Protein AF-A0AAW1HT06-F1 (afdb_monomer)

Mean predicted aligned error: 16.65 Å

Foldseek 3Di:
DDLVVVCVVVVPPSVVSVCVVVVPDDDDDDDDDPDDPVRVVCVQQVVVQVVQQVVCVVVVDDDPDDNSGDDPVSSVVVCVVCVQWKDKDFADADELVVVVCPDPVNVVVVVVVVVVVCVVVVCVVVCVVDDDPDDPDPDDDPDGHIDMDTPPDDRRHDHDHPPPPDDD

Sequence (168 aa):
MSVKRASELYDINHSTLINHLQNWKCGPVGRPTILTQEEEQHIDRFQLKILVQDYLKRIDRPNPFSDGIPGKDGITGFEKRWREILRRRVGQNPPKNRAEACSKVVLQDFYNKLNNSIERFQLQRKLQNIFNCDENGQQTDYGIQKILCRKGSVNRHKVVGSTTAKPN

Structure (mmCIF, N/CA/C/O backbone):
data_AF-A0AAW1HT06-F1
#
_entry.id   AF-A0AAW1HT06-F1
#
loop_
_atom_site.group_PDB
_atom_site.id
_atom_site.type_symbol
_atom_site.label_atom_id
_atom_site.label_alt_id
_atom_site.label_comp_id
_atom_site.label_asym_id
_atom_site.label_entity_id
_atom_site.label_seq_id
_atom_site.pdbx_PDB_ins_code
_atom_site.Cartn_x
_atom_site.Cartn_y
_atom_site.Cartn_z
_atom_site.occupancy
_atom_site.B_iso_or_equiv
_atom_site.auth_seq_id
_atom_site.auth_comp_id
_atom_site.auth_asym_id
_atom_site.auth_atom_id
_atom_site.pdbx_PDB_model_num
ATOM 1 N N . MET A 1 1 ? 42.373 35.157 0.593 1.00 71.94 1 MET A N 1
ATOM 2 C CA . MET A 1 1 ? 42.273 35.263 2.069 1.00 71.94 1 MET A CA 1
ATOM 3 C C . MET A 1 1 ? 42.545 33.876 2.650 1.00 71.94 1 MET A C 1
ATOM 5 O O . MET A 1 1 ? 42.054 32.918 2.072 1.00 71.94 1 MET A O 1
ATOM 9 N N . SER A 1 2 ? 43.363 33.735 3.701 1.00 88.50 2 SER A N 1
ATOM 10 C CA . SER A 1 2 ? 43.620 32.419 4.324 1.00 88.50 2 SER A CA 1
ATOM 11 C C . SER A 1 2 ? 42.379 31.918 5.070 1.00 88.50 2 SER A C 1
ATOM 13 O O . SER A 1 2 ? 41.664 32.733 5.651 1.00 88.50 2 SER A O 1
ATOM 15 N N . VAL A 1 3 ? 42.145 30.601 5.094 1.00 89.00 3 VAL A N 1
ATOM 16 C CA . VAL A 1 3 ? 41.001 29.976 5.791 1.00 89.00 3 VAL A CA 1
ATOM 17 C C . VAL A 1 3 ? 40.989 30.336 7.278 1.00 89.00 3 VAL A C 1
ATOM 19 O O . VAL A 1 3 ? 39.935 30.635 7.827 1.00 89.00 3 VAL A O 1
ATOM 22 N N . LYS A 1 4 ? 42.167 30.421 7.910 1.00 91.00 4 LYS A N 1
ATOM 23 C CA . LYS A 1 4 ? 42.312 30.876 9.300 1.00 91.00 4 LYS A CA 1
ATOM 24 C C . LYS A 1 4 ? 41.855 32.325 9.484 1.00 91.00 4 LYS A C 1
ATOM 26 O O . LYS A 1 4 ? 41.064 32.618 10.368 1.00 91.00 4 LYS A O 1
ATOM 31 N N . ARG A 1 5 ? 42.278 33.211 8.579 1.00 92.75 5 ARG A N 1
ATOM 32 C CA . ARG A 1 5 ? 41.883 34.626 8.600 1.00 92.75 5 ARG A CA 1
ATOM 33 C C . ARG A 1 5 ? 40.389 34.812 8.319 1.00 92.75 5 ARG A C 1
ATOM 35 O O . ARG A 1 5 ? 39.782 35.711 8.878 1.00 92.75 5 ARG A O 1
ATOM 42 N N . ALA A 1 6 ? 39.800 33.968 7.472 1.00 91.44 6 ALA A N 1
ATOM 43 C CA . ALA A 1 6 ? 38.360 33.954 7.227 1.00 91.44 6 ALA A CA 1
ATOM 44 C C . ALA A 1 6 ? 37.578 33.431 8.447 1.00 91.44 6 ALA A C 1
ATOM 46 O O . ALA A 1 6 ? 36.546 33.990 8.787 1.00 91.44 6 ALA A O 1
ATOM 47 N N . SER A 1 7 ? 38.090 32.406 9.134 1.00 94.44 7 SER A N 1
ATOM 48 C CA . SER A 1 7 ? 37.503 31.885 10.375 1.00 94.44 7 SER A CA 1
ATOM 49 C C . SER A 1 7 ? 37.421 32.966 11.454 1.00 94.44 7 SER A C 1
ATOM 51 O O . SER A 1 7 ? 36.359 33.159 12.031 1.00 94.44 7 SER A O 1
ATOM 53 N N . GLU A 1 8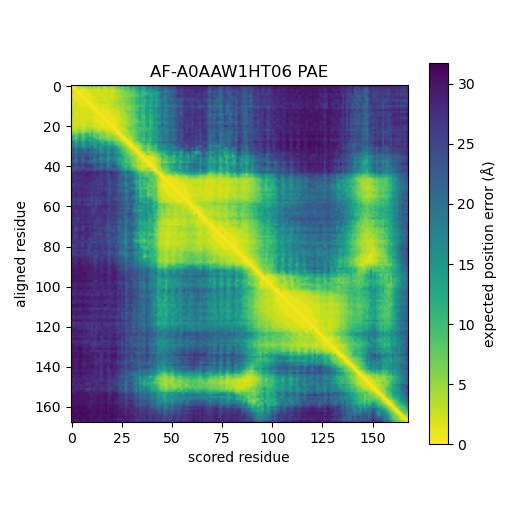 ? 38.505 33.723 11.648 1.00 93.31 8 GLU A N 1
ATOM 54 C CA . GLU A 1 8 ? 38.571 34.831 12.611 1.00 93.31 8 GLU A CA 1
ATOM 55 C C . GLU A 1 8 ? 37.694 36.029 12.201 1.00 93.31 8 GLU A C 1
ATOM 57 O O . GLU A 1 8 ? 37.044 36.629 13.049 1.00 93.31 8 GLU A O 1
ATOM 62 N N . LEU A 1 9 ? 37.649 36.381 10.908 1.00 95.50 9 LEU A N 1
ATOM 63 C CA . LEU A 1 9 ? 36.845 37.508 10.407 1.00 95.50 9 LEU A CA 1
ATOM 64 C C . LEU A 1 9 ? 35.335 37.257 10.461 1.00 95.50 9 LEU A C 1
ATOM 66 O O . LEU A 1 9 ? 34.576 38.198 10.673 1.00 95.50 9 LEU A O 1
ATOM 70 N N . TYR A 1 10 ? 34.908 36.022 10.196 1.00 92.44 10 TYR A N 1
ATOM 71 C CA . TYR A 1 10 ? 33.494 35.674 10.036 1.00 92.44 10 TYR A CA 1
ATOM 72 C C . TYR A 1 10 ? 32.929 34.852 11.199 1.00 92.44 10 TYR A C 1
ATOM 74 O O . TYR A 1 10 ? 31.759 34.489 11.148 1.00 92.44 10 TYR A O 1
ATOM 82 N N . ASP A 1 11 ? 33.742 34.549 12.215 1.00 93.56 11 ASP A N 1
ATOM 83 C CA . ASP A 1 11 ? 33.381 33.714 13.371 1.00 93.56 11 ASP A CA 1
ATOM 84 C C . ASP A 1 11 ? 32.781 32.349 12.971 1.00 93.56 11 ASP A C 1
ATOM 86 O O . ASP A 1 11 ? 31.850 31.813 13.569 1.00 93.56 11 ASP A O 1
ATOM 90 N N . ILE A 1 12 ? 33.313 31.770 11.891 1.00 91.25 12 ILE A N 1
ATOM 91 C CA . ILE A 1 12 ? 32.936 30.437 11.411 1.00 91.25 12 ILE A CA 1
ATOM 92 C C . ILE A 1 12 ? 34.058 29.484 11.788 1.00 91.25 12 ILE A C 1
ATOM 94 O O . ILE A 1 12 ? 35.227 29.758 11.511 1.00 91.25 12 ILE A O 1
ATOM 98 N N . ASN A 1 13 ? 33.721 28.331 12.368 1.00 92.31 13 ASN A N 1
ATOM 99 C CA . ASN A 1 13 ? 34.718 27.332 12.738 1.00 92.31 13 ASN A CA 1
ATOM 100 C C . ASN A 1 13 ? 35.591 26.954 11.526 1.00 92.31 13 ASN A C 1
ATOM 102 O O . ASN A 1 13 ? 35.087 26.605 10.455 1.00 92.31 13 ASN A O 1
ATOM 106 N N . HIS A 1 14 ? 36.910 26.996 11.717 1.00 92.19 14 HIS A N 1
ATOM 107 C CA . HIS A 1 14 ? 37.907 26.660 10.704 1.00 92.19 14 HIS A CA 1
ATOM 108 C C . HIS A 1 14 ? 37.624 25.318 10.003 1.00 92.19 14 HIS A C 1
ATOM 110 O O . HIS A 1 14 ? 37.764 25.208 8.786 1.00 92.19 14 HIS A O 1
ATOM 116 N N . SER A 1 15 ? 37.167 24.311 10.754 1.00 89.38 15 SER A N 1
ATOM 117 C CA . SER A 1 15 ? 36.815 22.990 10.217 1.00 89.38 15 SER A CA 1
ATOM 118 C C . SER A 1 15 ? 35.596 23.026 9.288 1.00 89.38 15 SER A C 1
ATOM 120 O O . SER A 1 15 ? 35.606 22.374 8.247 1.00 89.38 15 SER A O 1
ATOM 122 N N . THR A 1 16 ? 34.588 23.848 9.588 1.00 89.38 16 THR A N 1
ATOM 123 C CA . THR A 1 16 ? 33.420 24.056 8.719 1.00 89.38 16 THR A CA 1
ATOM 124 C C . THR A 1 16 ? 33.827 24.678 7.386 1.00 89.38 16 THR A C 1
ATOM 126 O O . THR A 1 16 ? 33.361 24.233 6.339 1.00 89.38 16 THR A O 1
ATOM 129 N N . LEU A 1 17 ? 34.734 25.662 7.401 1.00 90.94 17 LEU A N 1
ATOM 130 C CA . LEU A 1 17 ? 35.250 26.286 6.177 1.00 90.94 17 LEU A CA 1
ATOM 131 C C . LEU A 1 17 ? 36.058 25.297 5.326 1.00 90.94 17 LEU A C 1
ATOM 133 O O . LEU A 1 17 ? 35.889 25.267 4.108 1.00 90.94 17 LEU A O 1
ATOM 137 N N . ILE A 1 18 ? 36.889 24.454 5.951 1.00 91.44 18 ILE A N 1
ATOM 138 C CA . ILE A 1 18 ? 37.614 23.384 5.248 1.00 91.44 18 ILE A CA 1
ATOM 139 C C . ILE A 1 18 ? 36.642 22.377 4.635 1.00 91.44 18 ILE A C 1
ATOM 141 O O . ILE A 1 18 ? 36.759 22.078 3.449 1.00 91.44 18 ILE A O 1
ATOM 145 N N . ASN A 1 19 ? 35.661 21.901 5.401 1.00 90.19 19 ASN A N 1
ATOM 146 C CA . ASN A 1 19 ? 34.656 20.957 4.912 1.00 90.19 19 ASN A CA 1
ATOM 147 C C . ASN A 1 19 ? 33.891 21.533 3.716 1.00 90.19 19 ASN A C 1
ATOM 149 O O . ASN A 1 19 ? 33.669 20.839 2.727 1.00 90.19 19 ASN A O 1
ATOM 153 N N . HIS A 1 20 ? 33.544 22.820 3.771 1.00 87.69 20 HIS A N 1
ATOM 154 C CA . HIS A 1 20 ? 32.846 23.493 2.683 1.00 87.69 20 HIS A CA 1
ATOM 155 C C . HIS A 1 20 ? 33.730 23.676 1.436 1.00 87.69 20 HIS A C 1
ATOM 157 O O . HIS A 1 20 ? 33.239 23.504 0.322 1.00 87.69 20 HIS A O 1
ATOM 163 N N . LEU A 1 21 ? 35.026 23.975 1.602 1.00 89.81 21 LEU A N 1
ATOM 164 C CA . LEU A 1 21 ? 36.003 24.044 0.502 1.00 89.81 21 LEU A CA 1
ATOM 165 C C . LEU A 1 21 ? 36.264 22.673 -0.132 1.00 89.81 21 LEU A C 1
ATOM 167 O O . LEU A 1 21 ? 36.443 22.571 -1.342 1.00 89.81 21 LEU A O 1
ATOM 171 N N . GLN A 1 22 ? 36.256 21.618 0.680 1.00 90.31 22 GLN A N 1
ATOM 172 C CA . GLN A 1 22 ? 36.408 20.231 0.240 1.00 90.31 22 GLN A CA 1
ATOM 173 C C . GLN A 1 22 ? 35.100 19.622 -0.290 1.00 90.31 22 GLN A C 1
ATOM 175 O O . GLN A 1 22 ? 35.079 18.449 -0.653 1.00 90.31 22 GLN A O 1
ATOM 180 N N . ASN A 1 23 ? 34.010 20.399 -0.357 1.00 86.44 23 ASN A N 1
ATOM 181 C CA . ASN A 1 23 ? 32.674 19.938 -0.748 1.00 86.44 23 ASN A CA 1
ATOM 182 C C . ASN A 1 23 ? 32.180 18.723 0.058 1.00 86.44 23 ASN A C 1
ATOM 184 O O . ASN A 1 23 ? 31.418 17.896 -0.452 1.00 86.44 23 ASN A O 1
ATOM 188 N N . TRP A 1 24 ? 32.588 18.616 1.323 1.00 85.81 24 TRP A N 1
ATOM 189 C CA . TRP A 1 24 ? 32.143 17.550 2.207 1.00 85.81 24 TRP A CA 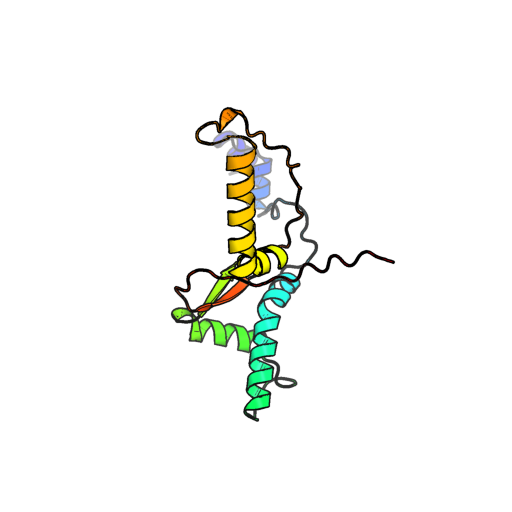1
ATOM 190 C C . TRP A 1 24 ? 30.644 17.699 2.472 1.00 85.81 24 TRP A C 1
ATOM 192 O O . TRP A 1 24 ? 30.186 18.707 3.013 1.00 85.81 24 TRP A O 1
ATOM 202 N N . LYS A 1 25 ? 29.864 16.674 2.123 1.00 77.88 25 LYS A N 1
ATOM 203 C CA . LYS A 1 25 ? 28.429 16.601 2.421 1.00 77.88 25 LYS A CA 1
ATOM 204 C C . LYS A 1 25 ? 28.182 15.468 3.403 1.00 77.88 25 LYS A C 1
ATOM 206 O O . LYS A 1 25 ? 28.576 14.334 3.145 1.00 77.88 25 LYS A O 1
ATOM 211 N N . CYS A 1 26 ? 27.517 15.762 4.517 1.00 70.69 26 CYS A N 1
ATOM 212 C CA . CYS A 1 26 ? 26.992 14.707 5.376 1.00 70.69 26 CYS A CA 1
ATOM 213 C C . CYS A 1 26 ? 25.945 13.906 4.591 1.00 70.69 26 CYS A C 1
ATOM 215 O O . CYS A 1 26 ? 25.092 14.486 3.915 1.00 70.69 26 CYS A O 1
ATOM 217 N N . GLY A 1 27 ? 26.032 12.577 4.663 1.00 67.50 27 GLY A N 1
ATOM 218 C CA . GLY A 1 27 ? 25.017 11.694 4.098 1.00 67.50 27 GLY A CA 1
ATOM 219 C C . GLY A 1 27 ? 23.650 11.882 4.775 1.00 67.50 27 GLY A C 1
ATOM 220 O O . GLY A 1 27 ? 23.555 12.547 5.811 1.00 67.50 27 GLY A O 1
ATOM 221 N N . PRO A 1 28 ? 22.579 11.310 4.201 1.00 57.59 28 PRO A N 1
ATOM 222 C CA . PRO A 1 28 ? 21.251 11.354 4.802 1.00 57.59 28 PRO A CA 1
ATOM 223 C C . PRO A 1 28 ? 21.279 10.804 6.235 1.00 57.59 28 PRO A C 1
ATOM 225 O O . PRO A 1 28 ? 21.830 9.737 6.499 1.00 57.59 28 PRO A O 1
ATOM 228 N N . VAL A 1 29 ? 20.696 11.561 7.164 1.00 59.72 29 VAL A N 1
ATOM 229 C CA . VAL A 1 29 ? 20.703 11.257 8.600 1.00 59.72 29 VAL A CA 1
ATOM 230 C C . VAL A 1 29 ? 19.514 10.346 8.925 1.00 59.72 29 VAL A C 1
ATOM 232 O O . VAL A 1 29 ? 18.371 10.729 8.681 1.00 59.72 29 VAL A O 1
ATOM 235 N N . GLY A 1 30 ? 19.759 9.141 9.451 1.00 59.12 30 GLY A N 1
ATOM 236 C CA . GLY A 1 30 ? 18.707 8.170 9.782 1.00 59.12 30 GLY A CA 1
ATOM 237 C C . GLY A 1 30 ? 19.212 6.730 9.923 1.00 59.12 30 GLY A C 1
ATOM 238 O O . GLY A 1 30 ? 20.402 6.463 9.762 1.00 59.12 30 GLY A O 1
ATOM 239 N N . ARG A 1 31 ? 18.305 5.791 10.238 1.00 42.03 31 ARG A N 1
ATOM 240 C CA . ARG A 1 31 ? 18.618 4.350 10.219 1.00 42.03 31 ARG A CA 1
ATOM 241 C C . ARG A 1 31 ? 18.943 3.910 8.782 1.00 42.03 31 ARG A C 1
ATOM 243 O O . ARG A 1 31 ? 18.261 4.373 7.869 1.00 42.03 31 ARG A O 1
ATOM 250 N N . PRO A 1 32 ? 19.928 3.019 8.573 1.00 46.28 32 PRO A N 1
ATOM 251 C CA . PRO A 1 32 ? 20.236 2.503 7.246 1.00 46.28 32 PRO A CA 1
ATOM 252 C C . PRO A 1 32 ? 19.015 1.784 6.666 1.00 46.28 32 PRO A C 1
ATOM 254 O O . PRO A 1 32 ? 18.386 0.957 7.331 1.00 46.28 32 PRO A O 1
ATOM 257 N N . THR A 1 33 ? 18.666 2.131 5.432 1.00 42.00 33 THR A N 1
ATOM 258 C CA . THR A 1 33 ? 17.595 1.484 4.679 1.00 42.00 33 THR A CA 1
ATOM 259 C C . THR A 1 33 ? 18.016 0.047 4.370 1.00 42.00 33 THR A C 1
ATOM 261 O O . THR A 1 33 ? 19.093 -0.173 3.826 1.00 42.00 33 THR A O 1
ATOM 264 N N . ILE A 1 34 ? 17.191 -0.937 4.744 1.00 44.16 34 ILE A N 1
ATOM 265 C CA . ILE A 1 34 ? 17.466 -2.372 4.514 1.00 44.16 34 ILE A CA 1
ATOM 266 C C . ILE A 1 34 ? 17.499 -2.696 3.010 1.00 44.16 34 ILE A C 1
ATOM 268 O O . ILE A 1 34 ? 18.163 -3.638 2.592 1.00 44.16 34 ILE A O 1
ATOM 272 N N . LEU A 1 35 ? 16.791 -1.898 2.209 1.00 34.47 35 LEU A N 1
ATOM 273 C CA . LEU A 1 35 ? 16.722 -2.002 0.759 1.00 34.47 35 LEU A CA 1
ATOM 274 C C . LEU A 1 35 ? 17.447 -0.820 0.113 1.00 34.47 35 LEU A C 1
ATOM 276 O O . LEU A 1 35 ? 17.392 0.312 0.599 1.00 34.47 35 LEU A O 1
ATOM 280 N N . THR A 1 36 ? 18.094 -1.072 -1.017 1.00 51.78 36 THR A N 1
ATOM 281 C CA . THR A 1 36 ? 18.668 -0.031 -1.868 1.00 51.78 36 THR A CA 1
ATOM 282 C C . THR A 1 36 ? 17.566 0.817 -2.510 1.00 51.78 36 THR A C 1
ATOM 284 O O . THR A 1 36 ? 16.437 0.374 -2.733 1.00 51.78 36 THR A O 1
ATOM 287 N N . GLN A 1 37 ? 17.901 2.055 -2.878 1.00 50.88 37 GLN A N 1
ATOM 288 C CA . GLN A 1 37 ? 16.962 2.971 -3.534 1.00 50.88 37 GLN A CA 1
ATOM 289 C C . GLN A 1 37 ? 16.409 2.402 -4.857 1.00 50.88 37 GLN A C 1
ATOM 291 O O . GLN A 1 37 ? 15.292 2.733 -5.264 1.00 50.88 37 GLN A O 1
ATOM 296 N N . GLU A 1 38 ? 17.174 1.541 -5.531 1.00 51.66 38 GLU A N 1
ATOM 297 C CA . GLU A 1 38 ? 16.742 0.849 -6.744 1.00 51.66 38 GLU A CA 1
ATOM 298 C C . GLU A 1 38 ? 15.733 -0.263 -6.447 1.00 51.66 38 GLU A C 1
ATOM 300 O O . GLU A 1 38 ? 14.724 -0.362 -7.149 1.00 51.66 38 GLU A O 1
ATOM 305 N N . GLU A 1 39 ? 15.952 -1.047 -5.387 1.00 43.97 39 GLU A N 1
ATOM 306 C CA . GLU A 1 39 ? 15.037 -2.099 -4.928 1.00 43.97 39 GLU A CA 1
ATOM 307 C C . GLU A 1 39 ? 13.691 -1.516 -4.482 1.00 43.97 39 GLU A C 1
ATOM 309 O O . GLU A 1 39 ? 12.637 -1.977 -4.929 1.00 43.97 39 GLU A O 1
ATOM 314 N N . GLU A 1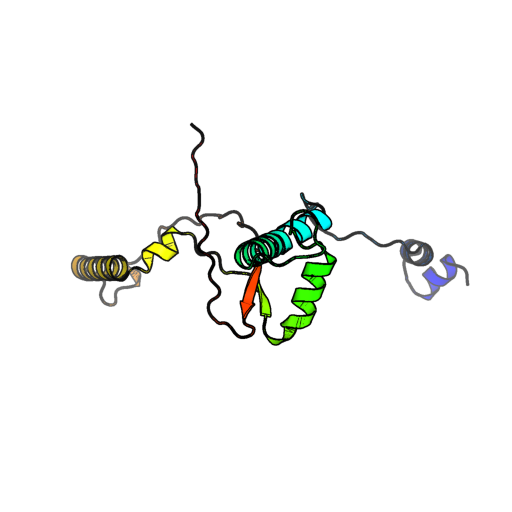 40 ? 13.700 -0.434 -3.699 1.00 40.31 40 GLU A N 1
ATOM 315 C CA . GLU A 1 40 ? 12.469 0.247 -3.272 1.00 40.31 40 GLU A CA 1
ATOM 316 C C . GLU A 1 40 ? 11.668 0.811 -4.459 1.00 40.31 40 GLU A C 1
ATOM 318 O O . GLU A 1 40 ? 10.434 0.742 -4.494 1.00 40.31 40 GLU A O 1
ATOM 323 N N . GLN A 1 41 ? 12.355 1.331 -5.483 1.00 48.19 41 GLN A N 1
ATOM 324 C CA . GLN A 1 41 ? 11.715 1.782 -6.722 1.00 48.19 41 GLN A CA 1
ATOM 325 C C . GLN A 1 41 ? 11.210 0.622 -7.591 1.00 48.19 41 GLN A C 1
ATOM 327 O O . GLN A 1 41 ? 10.222 0.787 -8.322 1.00 48.19 41 GLN A O 1
ATOM 332 N N . HIS A 1 42 ? 11.865 -0.540 -7.533 1.00 53.19 42 HIS A N 1
ATOM 333 C CA . HIS A 1 42 ? 11.466 -1.730 -8.277 1.00 53.19 42 HIS A CA 1
ATOM 334 C C . HIS A 1 42 ? 10.143 -2.292 -7.756 1.00 53.19 42 HIS A C 1
ATOM 336 O O . HIS A 1 42 ? 9.252 -2.596 -8.555 1.00 53.19 42 HIS A O 1
ATOM 342 N N . ILE A 1 43 ? 9.986 -2.348 -6.431 1.00 50.50 43 ILE A N 1
ATOM 343 C CA . ILE A 1 43 ? 8.804 -2.899 -5.755 1.00 50.50 43 ILE A CA 1
ATOM 344 C C . ILE A 1 43 ? 7.534 -2.102 -6.104 1.00 50.50 43 ILE A C 1
ATOM 346 O O . ILE A 1 43 ? 6.488 -2.690 -6.381 1.00 50.50 43 ILE A O 1
ATOM 350 N N . ASP A 1 44 ? 7.618 -0.770 -6.187 1.00 58.47 44 ASP A N 1
ATOM 351 C CA . ASP A 1 44 ? 6.468 0.089 -6.516 1.00 58.47 44 ASP A CA 1
ATOM 352 C C . ASP A 1 44 ? 6.050 -0.057 -7.998 1.00 58.47 44 ASP A C 1
ATOM 354 O O . ASP A 1 44 ? 4.868 -0.059 -8.353 1.00 58.47 44 ASP A O 1
ATOM 358 N N . ARG A 1 45 ? 7.005 -0.205 -8.925 1.00 69.56 45 ARG A N 1
ATOM 359 C CA . ARG A 1 45 ? 6.719 -0.226 -10.377 1.00 69.56 45 ARG A CA 1
ATOM 360 C C . ARG A 1 45 ? 6.346 -1.602 -10.923 1.00 69.56 45 ARG A C 1
ATOM 362 O O . ARG A 1 45 ? 5.787 -1.673 -12.017 1.00 69.56 45 ARG A O 1
ATOM 369 N N . PHE A 1 46 ? 6.617 -2.667 -10.176 1.00 74.12 46 PHE A N 1
ATOM 370 C CA . PHE A 1 46 ? 6.423 -4.046 -10.618 1.00 74.12 46 PHE A CA 1
ATOM 371 C C . PHE A 1 46 ? 4.958 -4.397 -10.923 1.00 74.12 46 PHE A C 1
ATOM 373 O O . PHE A 1 46 ? 4.671 -4.985 -11.961 1.00 74.12 46 PHE A O 1
ATOM 380 N N . GLN A 1 47 ? 4.008 -3.950 -10.095 1.00 74.75 47 GLN A N 1
ATOM 381 C CA . GLN A 1 47 ? 2.577 -4.227 -10.313 1.00 74.75 47 GLN A CA 1
ATOM 382 C C . GLN A 1 47 ? 2.062 -3.675 -11.648 1.00 74.75 47 GLN A C 1
ATOM 384 O O . GLN A 1 47 ? 1.290 -4.334 -12.341 1.00 74.75 47 GLN A O 1
ATOM 389 N N . LEU A 1 48 ? 2.519 -2.484 -12.045 1.00 79.81 48 LEU A N 1
ATOM 390 C CA . LEU A 1 48 ? 2.124 -1.888 -13.320 1.00 79.81 48 LEU A CA 1
ATOM 391 C C . LEU A 1 48 ? 2.746 -2.629 -14.513 1.00 79.81 48 LEU A C 1
ATOM 393 O O . LEU A 1 48 ? 2.104 -2.731 -15.553 1.00 79.81 48 LEU A O 1
ATOM 397 N N . LYS A 1 49 ? 3.958 -3.185 -14.359 1.00 83.75 49 LYS A N 1
ATOM 398 C CA . LYS A 1 49 ? 4.579 -4.041 -15.383 1.00 83.75 49 LYS A CA 1
ATOM 399 C C . LYS A 1 49 ? 3.750 -5.296 -15.634 1.00 83.75 49 LYS A C 1
ATOM 401 O O . LYS A 1 49 ? 3.469 -5.590 -16.791 1.00 83.75 49 LYS A O 1
ATOM 406 N N . ILE A 1 50 ? 3.313 -5.968 -14.565 1.00 84.00 50 ILE A N 1
ATOM 407 C CA . ILE A 1 50 ? 2.456 -7.159 -14.662 1.00 84.00 50 ILE A CA 1
ATOM 408 C C . ILE A 1 50 ? 1.140 -6.813 -15.359 1.00 84.00 50 ILE A C 1
ATOM 410 O O . ILE A 1 50 ? 0.774 -7.479 -16.315 1.00 84.00 50 ILE A O 1
ATOM 414 N N . LEU A 1 51 ? 0.456 -5.740 -14.940 1.00 81.94 51 LEU A N 1
ATOM 415 C CA . LEU A 1 51 ? -0.822 -5.341 -15.546 1.00 81.94 51 LEU A CA 1
ATOM 416 C C . LEU A 1 51 ? -0.703 -5.056 -17.046 1.00 81.94 51 LEU A C 1
ATOM 418 O O . LEU A 1 51 ? -1.576 -5.436 -17.822 1.00 81.94 51 LEU A O 1
ATOM 422 N N . VAL A 1 52 ? 0.372 -4.381 -17.459 1.00 81.12 52 VAL A N 1
ATOM 423 C CA . VAL A 1 52 ? 0.621 -4.087 -18.874 1.00 81.12 52 VAL A CA 1
ATOM 424 C C . VAL A 1 52 ? 0.938 -5.370 -19.643 1.00 81.12 52 VAL A C 1
ATOM 426 O O . VAL A 1 52 ? 0.399 -5.551 -20.731 1.00 81.12 52 VAL A O 1
ATOM 429 N N . GLN A 1 53 ? 1.753 -6.269 -19.085 1.00 85.69 53 GLN A N 1
ATOM 430 C CA . GLN A 1 53 ? 2.052 -7.565 -19.698 1.00 85.69 53 GLN A CA 1
ATOM 431 C C . GLN A 1 53 ? 0.778 -8.402 -19.877 1.00 85.69 53 GLN A C 1
ATOM 433 O O . GLN A 1 53 ? 0.519 -8.892 -20.973 1.00 85.69 53 GLN A O 1
ATOM 438 N N . ASP A 1 54 ? -0.038 -8.531 -18.829 1.00 84.88 54 ASP A N 1
ATOM 439 C CA . ASP A 1 54 ? -1.311 -9.257 -18.867 1.00 84.88 54 ASP A CA 1
ATOM 440 C C . ASP A 1 54 ? -2.255 -8.677 -19.919 1.00 84.88 54 ASP A C 1
ATOM 442 O O . ASP A 1 54 ? -2.878 -9.415 -20.681 1.00 84.88 54 ASP A O 1
ATOM 446 N N . TYR A 1 55 ? -2.345 -7.349 -19.993 1.00 81.00 55 TYR A N 1
ATOM 447 C CA . TYR A 1 55 ? -3.159 -6.683 -21.000 1.00 81.00 55 TYR A CA 1
ATOM 448 C C . TYR A 1 55 ? -2.657 -6.976 -22.418 1.00 81.00 55 TYR A C 1
ATOM 450 O O . TYR A 1 55 ? -3.458 -7.343 -23.272 1.00 81.00 55 TYR A O 1
ATOM 458 N N . LEU A 1 56 ? -1.345 -6.870 -22.662 1.00 80.12 56 LEU A N 1
ATOM 459 C CA . LEU A 1 56 ? -0.730 -7.146 -23.965 1.00 80.12 56 LEU A CA 1
ATOM 460 C C . LEU A 1 56 ? -0.917 -8.600 -24.407 1.00 80.12 56 LEU A C 1
ATOM 462 O O . LEU A 1 56 ? -1.216 -8.827 -25.576 1.00 80.12 56 LEU A O 1
ATOM 466 N N . LYS A 1 57 ? -0.806 -9.556 -23.475 1.00 84.69 57 LYS A N 1
ATOM 467 C CA . LYS A 1 57 ? -1.086 -10.978 -23.720 1.00 84.69 57 LYS A CA 1
ATOM 468 C C . LYS A 1 57 ? -2.542 -11.211 -24.123 1.00 84.69 57 LYS A C 1
ATOM 470 O O . LYS A 1 57 ? -2.801 -11.971 -25.043 1.00 84.69 57 LYS A O 1
ATOM 475 N N . ARG A 1 58 ? -3.497 -10.541 -23.468 1.00 82.88 58 ARG A N 1
ATOM 476 C CA . ARG A 1 58 ? -4.933 -10.686 -23.776 1.00 82.88 58 ARG A CA 1
ATOM 477 C C . ARG A 1 58 ? -5.315 -10.153 -25.153 1.00 82.88 58 ARG A C 1
ATOM 479 O O . ARG A 1 58 ? -6.229 -10.689 -25.764 1.00 82.88 58 ARG A O 1
ATOM 486 N N . ILE A 1 59 ? -4.664 -9.084 -25.606 1.00 83.81 59 ILE A N 1
ATOM 487 C CA . ILE A 1 59 ? -4.946 -8.469 -26.912 1.00 83.81 59 ILE A CA 1
ATOM 488 C C . ILE A 1 59 ? -4.057 -9.010 -28.040 1.00 83.81 59 ILE A C 1
ATOM 490 O O . ILE A 1 59 ? -4.144 -8.494 -29.151 1.00 83.81 59 ILE A O 1
ATOM 494 N N . ASP A 1 60 ? -3.175 -9.967 -27.729 1.00 81.12 60 ASP A N 1
ATOM 495 C CA . ASP A 1 60 ? -2.181 -10.571 -28.626 1.00 81.12 60 ASP A CA 1
ATOM 496 C C . ASP A 1 60 ? -1.439 -9.550 -29.507 1.00 81.12 60 ASP A C 1
ATOM 498 O O . ASP A 1 60 ? -1.307 -9.679 -30.724 1.00 81.12 60 ASP A O 1
ATOM 502 N N . ARG A 1 61 ? -1.005 -8.442 -28.892 1.00 75.75 61 ARG A N 1
ATOM 503 C CA . ARG A 1 61 ? -0.372 -7.342 -29.625 1.00 75.75 61 ARG A CA 1
ATOM 504 C C . ARG A 1 61 ? 1.146 -7.544 -29.699 1.00 75.75 61 ARG A C 1
ATOM 506 O O . ARG A 1 61 ? 1.797 -7.562 -28.643 1.00 75.75 61 ARG A O 1
ATOM 513 N N . PRO A 1 62 ? 1.738 -7.543 -30.910 1.00 77.75 62 PRO A N 1
ATOM 514 C CA . PRO A 1 62 ? 3.185 -7.501 -31.076 1.00 77.75 62 PRO A CA 1
ATOM 515 C C . PRO A 1 62 ? 3.762 -6.273 -30.374 1.00 77.75 62 PRO A C 1
ATOM 517 O O . PRO A 1 62 ? 3.259 -5.155 -30.521 1.00 77.75 62 PRO A O 1
ATOM 520 N N . ASN A 1 63 ? 4.800 -6.475 -29.573 1.00 76.50 63 ASN A N 1
ATOM 521 C CA . ASN A 1 63 ? 5.391 -5.419 -28.766 1.00 76.50 63 ASN A CA 1
ATOM 522 C C . ASN A 1 63 ? 6.915 -5.600 -28.677 1.00 76.50 63 ASN A C 1
ATOM 524 O O . ASN A 1 63 ? 7.400 -6.724 -28.772 1.00 76.50 63 ASN A O 1
ATOM 528 N N . PRO A 1 64 ? 7.680 -4.508 -28.497 1.00 77.81 64 PRO A N 1
ATOM 529 C CA . PRO A 1 64 ? 9.142 -4.551 -28.474 1.00 77.81 64 PRO A CA 1
ATOM 530 C C . PRO A 1 64 ? 9.711 -4.954 -27.102 1.00 77.81 64 PRO A C 1
ATOM 532 O O . PRO A 1 64 ? 10.884 -4.711 -26.828 1.00 77.81 64 PRO A O 1
ATOM 535 N N . PHE A 1 65 ? 8.886 -5.474 -26.190 1.00 80.81 65 PHE A N 1
ATOM 536 C CA . PHE A 1 65 ? 9.302 -5.763 -24.823 1.00 80.81 65 PHE A CA 1
ATOM 537 C C . PHE A 1 65 ? 9.819 -7.197 -24.692 1.00 80.81 65 PHE A C 1
ATOM 539 O O . PHE A 1 65 ? 9.218 -8.123 -25.233 1.00 80.81 65 PHE A O 1
ATOM 546 N N . SER A 1 66 ? 10.885 -7.391 -23.909 1.00 78.94 66 SER A N 1
ATOM 547 C CA . SER A 1 66 ? 11.349 -8.737 -23.545 1.00 78.94 66 SER A CA 1
ATOM 548 C C . SER A 1 66 ? 10.240 -9.464 -22.789 1.00 78.94 66 SER A C 1
ATOM 550 O O . SER A 1 66 ? 9.734 -8.945 -21.792 1.00 78.94 66 SER A O 1
ATOM 552 N N . ASP A 1 67 ? 9.822 -10.625 -23.292 1.00 82.25 67 ASP A N 1
ATOM 553 C CA . ASP A 1 67 ? 8.753 -11.461 -22.719 1.00 82.25 67 ASP A CA 1
ATOM 554 C C . ASP A 1 67 ? 7.408 -10.731 -22.513 1.00 82.25 67 ASP A C 1
ATOM 556 O O . ASP A 1 67 ? 6.595 -11.078 -21.645 1.00 82.25 67 ASP A O 1
ATOM 560 N N . GLY A 1 68 ? 7.168 -9.668 -23.290 1.00 78.56 68 GLY A N 1
ATOM 561 C CA . GLY A 1 68 ? 5.993 -8.809 -23.140 1.00 78.56 68 GLY A CA 1
ATOM 562 C C . GLY A 1 68 ? 6.015 -7.908 -21.899 1.00 78.56 68 GLY A C 1
ATOM 563 O O . GLY A 1 68 ? 4.999 -7.283 -21.590 1.00 78.56 68 GLY A O 1
ATOM 564 N N . ILE A 1 69 ? 7.135 -7.834 -21.168 1.00 82.56 69 ILE A N 1
ATOM 565 C CA . ILE A 1 69 ? 7.265 -7.068 -19.922 1.00 82.56 69 ILE A CA 1
ATOM 566 C C . ILE A 1 69 ? 7.868 -5.689 -20.210 1.00 82.56 69 ILE A C 1
ATOM 568 O O . ILE A 1 69 ? 9.050 -5.583 -20.548 1.00 82.56 69 ILE A O 1
ATOM 572 N N . PRO A 1 70 ? 7.123 -4.589 -20.013 1.00 79.81 70 PRO A N 1
ATOM 573 C CA . PRO A 1 70 ? 7.672 -3.258 -20.228 1.00 79.81 70 PRO A CA 1
ATOM 574 C C . PRO A 1 70 ? 8.825 -2.950 -19.260 1.00 79.81 70 PRO A C 1
ATOM 576 O O . PRO A 1 70 ? 8.718 -3.086 -18.035 1.00 79.81 70 PRO A O 1
ATOM 579 N N . GLY A 1 71 ? 9.925 -2.453 -19.825 1.00 80.31 71 GLY A N 1
ATOM 580 C CA . GLY A 1 71 ? 11.076 -1.958 -19.074 1.00 80.31 71 GLY A CA 1
ATOM 581 C C . GLY A 1 71 ? 10.788 -0.670 -18.288 1.00 80.31 71 GLY A C 1
ATOM 582 O O . GLY A 1 71 ? 9.687 -0.108 -18.312 1.00 80.31 71 GLY A O 1
ATOM 583 N N . LYS A 1 72 ? 11.814 -0.164 -17.591 1.00 79.38 72 LYS A N 1
ATOM 584 C CA . LYS A 1 72 ? 11.737 1.068 -16.778 1.00 79.38 72 LYS A CA 1
ATOM 585 C C . LYS A 1 72 ? 11.233 2.268 -17.586 1.00 79.38 72 LYS A C 1
ATOM 587 O O . LYS A 1 72 ? 10.396 3.027 -17.086 1.00 79.38 72 LYS A O 1
ATOM 592 N N . ASP A 1 73 ? 11.689 2.408 -18.825 1.00 77.44 73 ASP A N 1
ATOM 593 C CA . ASP A 1 73 ? 11.328 3.530 -19.695 1.00 77.44 73 ASP A CA 1
ATOM 594 C C . ASP A 1 73 ? 9.904 3.416 -20.226 1.00 77.44 73 ASP A C 1
ATOM 596 O O . ASP A 1 73 ? 9.173 4.406 -20.240 1.00 77.44 73 ASP A O 1
ATOM 600 N N . GLY A 1 74 ? 9.460 2.198 -20.554 1.00 74.94 74 GLY A N 1
ATOM 601 C CA . GLY A 1 74 ? 8.079 1.931 -20.960 1.00 74.94 74 GLY A CA 1
ATOM 602 C C . GLY A 1 74 ? 7.080 2.340 -19.875 1.00 74.94 74 GLY A C 1
ATOM 603 O O . GLY A 1 74 ? 6.118 3.063 -20.150 1.00 74.94 74 GLY A O 1
ATOM 604 N N . ILE A 1 75 ? 7.361 1.961 -18.624 1.00 83.00 75 ILE A N 1
ATOM 605 C CA . ILE A 1 75 ? 6.550 2.340 -17.459 1.00 83.00 75 ILE A CA 1
ATOM 606 C C . ILE A 1 75 ? 6.616 3.843 -17.186 1.00 83.00 75 ILE A C 1
ATOM 608 O O . ILE A 1 75 ? 5.582 4.488 -17.026 1.00 83.00 75 ILE A O 1
ATOM 612 N N . THR A 1 76 ? 7.814 4.428 -17.182 1.00 80.69 76 THR A N 1
ATOM 613 C CA . THR A 1 76 ? 7.980 5.868 -16.926 1.00 80.69 76 THR A CA 1
ATOM 614 C C . THR A 1 76 ? 7.269 6.705 -17.993 1.00 80.69 76 THR A C 1
ATOM 616 O O . THR A 1 76 ? 6.610 7.696 -17.677 1.00 80.69 76 THR A O 1
ATOM 619 N N . GLY A 1 77 ? 7.357 6.297 -19.261 1.00 74.44 77 GLY A N 1
ATOM 620 C CA . GLY A 1 77 ? 6.650 6.929 -20.369 1.00 74.44 77 GLY A CA 1
ATOM 621 C C . GLY A 1 77 ? 5.134 6.808 -20.234 1.00 74.44 77 GLY A C 1
ATOM 622 O O . GLY A 1 77 ? 4.427 7.790 -20.451 1.00 74.44 77 GLY A O 1
ATOM 623 N N . PHE A 1 78 ? 4.627 5.641 -19.827 1.00 78.50 78 PHE A N 1
ATOM 624 C CA . PHE A 1 78 ? 3.202 5.444 -19.557 1.00 78.50 78 PHE A CA 1
ATOM 625 C C . PHE A 1 78 ? 2.693 6.415 -18.487 1.00 78.50 78 PHE A C 1
ATOM 627 O O . PHE A 1 78 ? 1.736 7.149 -18.721 1.00 78.50 78 PHE A O 1
ATOM 634 N N . GLU A 1 79 ? 3.369 6.491 -17.344 1.00 78.12 79 GLU A N 1
ATOM 635 C CA . GLU A 1 79 ? 2.954 7.379 -16.256 1.00 78.12 79 GLU A CA 1
ATOM 636 C C . GLU A 1 79 ? 3.006 8.855 -16.642 1.00 78.12 79 GLU A C 1
ATOM 638 O O . GLU A 1 79 ? 2.107 9.615 -16.285 1.00 78.12 79 GLU A O 1
ATOM 643 N N . LYS A 1 80 ? 4.026 9.266 -17.407 1.00 78.81 80 LYS A N 1
ATOM 644 C CA . LYS A 1 80 ? 4.132 10.640 -17.913 1.00 78.81 80 LYS A CA 1
ATOM 645 C C . LYS A 1 80 ? 2.972 10.995 -18.840 1.00 78.81 80 LYS A C 1
ATOM 647 O O . LYS A 1 80 ? 2.395 12.068 -18.677 1.00 78.81 80 LYS A O 1
ATOM 652 N N . ARG A 1 81 ? 2.611 10.104 -19.774 1.00 78.25 81 ARG A N 1
ATOM 653 C CA . ARG A 1 81 ? 1.495 10.322 -20.713 1.00 78.25 81 ARG A CA 1
ATOM 654 C C . ARG A 1 81 ? 0.157 10.458 -19.994 1.00 78.25 81 ARG A C 1
ATOM 656 O O . ARG A 1 81 ? -0.652 11.300 -20.358 1.00 78.25 81 ARG A O 1
ATOM 663 N N . TRP A 1 82 ? -0.058 9.662 -18.950 1.00 77.19 82 TRP A N 1
ATOM 664 C CA . TRP A 1 82 ? -1.337 9.602 -18.242 1.00 77.19 82 TRP A CA 1
ATOM 665 C C . TRP A 1 82 ? -1.380 10.430 -16.955 1.00 77.19 82 TRP A C 1
ATOM 667 O O . TRP A 1 82 ? -2.344 10.316 -16.203 1.00 77.19 82 TRP A O 1
ATOM 677 N N . ARG A 1 83 ? -0.387 11.290 -16.694 1.00 81.25 83 ARG A N 1
ATOM 678 C CA . ARG A 1 83 ? -0.248 12.037 -15.426 1.00 81.25 83 ARG A CA 1
ATOM 679 C C . ARG A 1 83 ? -1.460 12.899 -15.052 1.00 81.25 83 ARG A C 1
ATOM 681 O O . ARG A 1 83 ? -1.681 13.187 -13.875 1.00 81.25 83 ARG A O 1
ATOM 688 N N . GLU A 1 84 ? -2.229 13.339 -16.047 1.00 81.00 84 GLU A N 1
ATOM 689 C CA . GLU A 1 84 ? -3.423 14.156 -15.822 1.00 81.00 84 GLU A CA 1
ATOM 690 C C . GLU A 1 84 ? -4.617 13.331 -15.340 1.00 81.00 84 GLU A C 1
ATOM 692 O O . GLU A 1 84 ? -5.503 13.864 -14.676 1.00 81.00 84 GLU A O 1
ATOM 697 N N . ILE A 1 85 ? -4.612 12.024 -15.606 1.00 75.25 85 ILE A N 1
ATOM 698 C CA . ILE A 1 85 ? -5.722 11.113 -15.314 1.00 75.25 85 ILE A CA 1
ATOM 699 C C . ILE A 1 85 ? -5.352 10.138 -14.196 1.00 75.25 85 ILE A C 1
ATOM 701 O O . ILE A 1 85 ? -6.200 9.824 -13.365 1.00 75.25 85 ILE A O 1
ATOM 705 N N . LEU A 1 86 ? -4.105 9.675 -14.134 1.00 77.50 86 LEU A N 1
ATOM 706 C CA . LEU A 1 86 ? -3.619 8.667 -13.197 1.00 77.50 86 LEU A CA 1
ATOM 707 C C . LEU A 1 86 ? -2.545 9.245 -12.277 1.00 77.50 86 LEU A C 1
ATOM 709 O O . LEU A 1 86 ? -1.689 10.025 -12.692 1.00 77.50 86 LEU A O 1
ATOM 713 N N . ARG A 1 87 ? -2.563 8.838 -11.006 1.00 78.62 87 ARG A N 1
ATOM 714 C CA . ARG A 1 87 ? -1.546 9.230 -10.029 1.00 78.62 87 ARG A CA 1
ATOM 715 C C . ARG A 1 87 ? -1.313 8.124 -9.007 1.00 78.62 87 ARG A C 1
ATOM 717 O O . ARG A 1 87 ? -2.250 7.453 -8.578 1.00 78.62 87 ARG A O 1
ATOM 724 N N . ARG A 1 88 ? -0.061 7.967 -8.566 1.00 77.56 88 ARG A N 1
ATOM 725 C CA . ARG A 1 88 ? 0.259 7.128 -7.406 1.00 77.56 88 ARG A CA 1
ATOM 726 C C . ARG A 1 88 ? -0.139 7.825 -6.113 1.00 77.56 88 ARG A C 1
ATOM 728 O O . ARG A 1 88 ? 0.068 9.034 -5.935 1.00 77.56 88 ARG A O 1
ATOM 735 N N . ARG A 1 89 ? -0.722 7.057 -5.205 1.00 73.81 89 ARG A N 1
ATOM 736 C CA . ARG A 1 89 ? -1.168 7.510 -3.890 1.00 73.81 89 ARG A CA 1
ATOM 737 C C . ARG A 1 89 ? -0.877 6.443 -2.863 1.00 73.81 89 ARG A C 1
ATOM 739 O O . ARG A 1 89 ? -0.974 5.268 -3.180 1.00 73.81 89 ARG A O 1
ATOM 746 N N . VAL A 1 90 ? -0.568 6.864 -1.644 1.00 72.75 90 VAL A N 1
ATOM 747 C CA . VAL A 1 90 ? -0.520 5.947 -0.508 1.00 72.75 90 VAL A CA 1
ATOM 748 C C . VAL A 1 90 ? -1.923 5.375 -0.316 1.00 72.75 90 VAL A C 1
ATOM 750 O O . VAL A 1 90 ? -2.890 6.136 -0.199 1.00 72.75 90 VAL A O 1
ATOM 753 N N . GLY A 1 91 ? -2.033 4.051 -0.395 1.00 68.50 91 GLY A N 1
ATOM 754 C CA . GLY A 1 91 ? -3.258 3.344 -0.057 1.00 68.50 91 GLY A CA 1
ATOM 755 C C . GLY A 1 91 ? -3.419 3.325 1.457 1.00 68.50 91 GLY A C 1
ATOM 756 O O . GLY A 1 91 ? -2.446 3.125 2.180 1.00 68.50 91 GLY A O 1
ATOM 757 N N . GLN A 1 92 ? -4.638 3.541 1.944 1.00 65.00 92 GLN A N 1
ATOM 758 C CA . GLN A 1 92 ? -4.948 3.129 3.306 1.00 65.00 92 GLN A CA 1
ATOM 759 C C . GLN A 1 92 ? -5.040 1.605 3.301 1.00 65.00 92 GLN A C 1
ATOM 761 O O . GLN A 1 92 ? -5.734 1.033 2.455 1.00 65.00 92 GLN A O 1
ATOM 766 N N . ASN A 1 93 ? -4.322 0.973 4.225 1.00 65.00 93 ASN A N 1
ATOM 767 C CA . ASN A 1 93 ? -4.290 -0.472 4.398 1.00 65.00 93 ASN A CA 1
ATOM 768 C C . ASN A 1 93 ? -5.149 -0.835 5.618 1.00 65.00 93 ASN A C 1
ATOM 770 O O . ASN A 1 93 ? -4.593 -1.070 6.693 1.00 65.00 93 ASN A O 1
ATOM 774 N N . PRO A 1 94 ? -6.495 -0.837 5.525 1.00 64.12 94 PRO A N 1
ATOM 775 C CA . PRO A 1 94 ? -7.276 -1.439 6.586 1.00 64.12 94 PRO A CA 1
ATOM 776 C C . PRO A 1 94 ? -6.912 -2.931 6.641 1.00 64.12 94 PRO A C 1
ATOM 778 O O . PRO A 1 94 ? -6.894 -3.596 5.596 1.00 64.12 94 PRO A O 1
ATOM 781 N N . PRO A 1 95 ? -6.601 -3.475 7.828 1.00 64.81 95 PRO A N 1
ATOM 782 C CA . PRO A 1 95 ? -6.433 -4.910 7.970 1.00 64.81 95 PRO A CA 1
ATOM 783 C C . PRO A 1 95 ? -7.743 -5.606 7.568 1.00 64.81 95 PRO A C 1
ATOM 785 O O . PRO A 1 95 ? -8.835 -5.071 7.774 1.00 64.81 95 PRO A O 1
ATOM 788 N N . LYS A 1 96 ? -7.632 -6.777 6.927 1.00 67.12 96 LYS A N 1
ATOM 789 C CA . LYS A 1 96 ? -8.765 -7.514 6.334 1.00 67.12 96 LYS A CA 1
ATOM 790 C C . LYS A 1 96 ? -9.953 -7.676 7.293 1.00 67.12 96 LYS A C 1
ATOM 792 O O . LYS A 1 96 ? -11.090 -7.478 6.881 1.00 67.12 96 LYS A O 1
ATOM 797 N N . ASN A 1 97 ? -9.681 -7.927 8.572 1.00 69.38 97 ASN A N 1
ATOM 798 C CA . ASN A 1 97 ? -10.696 -8.004 9.624 1.00 69.38 97 ASN A CA 1
ATOM 799 C C . ASN A 1 97 ? -11.548 -6.725 9.746 1.00 69.38 97 ASN A C 1
ATOM 801 O O . ASN A 1 97 ? -12.761 -6.819 9.886 1.00 69.38 97 ASN A O 1
ATOM 805 N N . ARG A 1 98 ? -10.953 -5.528 9.641 1.00 69.44 98 ARG A N 1
ATOM 806 C CA . ARG A 1 98 ? -11.696 -4.258 9.646 1.00 69.44 98 ARG A CA 1
ATOM 807 C C . ARG A 1 98 ? -12.536 -4.089 8.387 1.00 69.44 98 ARG A C 1
ATOM 809 O O . ARG A 1 98 ? -13.637 -3.563 8.478 1.00 69.44 98 ARG A O 1
ATOM 816 N N . ALA A 1 99 ? -12.041 -4.536 7.233 1.00 71.81 99 ALA A N 1
ATOM 817 C CA . ALA A 1 99 ? -12.817 -4.490 5.996 1.00 71.81 99 ALA A CA 1
ATOM 818 C C . ALA A 1 99 ? -14.047 -5.416 6.066 1.00 71.81 99 ALA A C 1
ATOM 820 O O . ALA A 1 99 ? -15.141 -5.017 5.677 1.00 71.81 99 ALA A O 1
ATOM 821 N N . GLU A 1 100 ? -13.886 -6.624 6.613 1.00 76.25 100 GLU A N 1
ATOM 822 C CA . GLU A 1 100 ? -14.977 -7.590 6.809 1.00 76.25 100 GLU A CA 1
ATOM 823 C C . GLU A 1 100 ? -15.971 -7.141 7.891 1.00 76.25 100 GLU A C 1
ATOM 825 O O . GLU A 1 100 ? -17.181 -7.328 7.740 1.00 76.25 100 GLU A O 1
ATOM 830 N N . ALA A 1 101 ? -15.486 -6.470 8.940 1.00 77.12 101 ALA A N 1
ATOM 831 C CA . ALA A 1 101 ? -16.321 -5.920 10.006 1.00 77.12 101 ALA A CA 1
ATOM 832 C C . ALA A 1 101 ? -17.287 -4.817 9.531 1.00 77.12 101 ALA A C 1
ATOM 834 O O . ALA A 1 101 ? -18.268 -4.530 10.213 1.00 77.12 101 ALA A O 1
ATOM 835 N N . CYS A 1 102 ? -17.065 -4.229 8.350 1.00 76.50 102 CYS A N 1
ATOM 836 C CA . CYS A 1 102 ? -17.983 -3.265 7.738 1.00 76.50 102 CYS A CA 1
ATOM 837 C C . CYS A 1 102 ? -19.181 -3.909 7.010 1.00 76.50 102 CYS A C 1
ATOM 839 O O . CYS A 1 102 ? -19.971 -3.196 6.390 1.00 76.50 102 CYS A O 1
ATOM 841 N N . SER A 1 103 ? -19.348 -5.235 7.060 1.00 86.75 103 SER A N 1
ATOM 842 C CA . SER A 1 103 ? -20.547 -5.900 6.538 1.00 86.75 103 SER A CA 1
ATOM 843 C C . SER A 1 103 ? -21.808 -5.459 7.290 1.00 86.75 103 SER A C 1
ATOM 845 O O . SER A 1 103 ? -21.805 -5.348 8.516 1.00 86.75 103 SER A O 1
ATOM 847 N N . LYS A 1 104 ? -22.926 -5.285 6.568 1.00 89.44 104 LYS A N 1
ATOM 848 C CA . LYS A 1 104 ? -24.227 -4.903 7.150 1.00 89.44 104 LYS A CA 1
ATOM 849 C C . LYS A 1 104 ? -24.648 -5.834 8.290 1.00 89.44 104 LYS A C 1
ATOM 851 O O . LYS A 1 104 ? -25.176 -5.366 9.292 1.00 89.44 104 LYS A O 1
ATOM 856 N N . VAL A 1 105 ? -24.399 -7.136 8.140 1.00 90.69 105 VAL A N 1
ATOM 857 C CA . VAL A 1 105 ? -24.753 -8.148 9.149 1.00 90.69 105 VAL A CA 1
ATOM 858 C C . VAL A 1 105 ? -23.948 -7.938 10.430 1.00 90.69 105 VAL A C 1
ATOM 860 O O . VAL A 1 105 ? -24.520 -7.910 11.515 1.00 90.69 105 VAL A O 1
ATOM 863 N N . VAL A 1 106 ? -22.635 -7.730 10.297 1.00 89.31 106 VAL A N 1
ATOM 864 C CA . VAL A 1 106 ? -21.727 -7.531 11.436 1.00 89.31 106 VAL A CA 1
ATOM 865 C C . VAL A 1 106 ? -22.032 -6.217 12.151 1.00 89.31 106 VAL A C 1
ATOM 867 O O . VAL A 1 106 ? -22.096 -6.185 13.376 1.00 89.31 106 VAL A O 1
ATOM 870 N N . LEU A 1 107 ? -22.291 -5.146 11.397 1.00 91.44 107 LEU A N 1
ATOM 871 C CA . LEU A 1 107 ? -22.672 -3.855 11.966 1.00 91.44 107 LEU A CA 1
ATOM 872 C C . LEU A 1 107 ? -23.993 -3.941 12.733 1.00 91.44 107 LEU A C 1
ATOM 874 O O . LEU A 1 107 ? -24.086 -3.428 13.846 1.00 91.44 107 LEU A O 1
ATOM 878 N N . GLN A 1 108 ? -25.002 -4.607 12.169 1.00 94.69 108 GLN A N 1
ATOM 879 C CA . GLN A 1 108 ? -26.291 -4.757 12.836 1.00 94.69 108 GLN A CA 1
ATOM 880 C C . GLN A 1 108 ? -26.154 -5.546 14.144 1.00 94.69 108 GLN A C 1
ATOM 882 O O . GLN A 1 108 ? -26.680 -5.124 15.171 1.00 94.69 108 GLN A O 1
ATOM 887 N N . ASP A 1 109 ? -25.416 -6.657 14.122 1.00 94.62 109 ASP A N 1
ATOM 888 C CA . ASP A 1 109 ? -25.134 -7.461 15.314 1.00 94.62 109 ASP A CA 1
ATOM 889 C C . ASP A 1 109 ? -24.370 -6.660 16.383 1.00 94.62 109 ASP A C 1
ATOM 891 O O . ASP A 1 109 ? -24.738 -6.684 17.559 1.00 94.62 109 ASP A O 1
ATOM 895 N N . PHE A 1 110 ? -23.367 -5.874 15.976 1.00 93.62 110 PHE A N 1
ATOM 896 C CA . PHE A 1 110 ? -22.628 -4.981 16.870 1.00 93.62 110 PHE A CA 1
ATOM 897 C C . PHE A 1 110 ? -23.548 -3.969 17.567 1.00 93.62 110 PHE A C 1
ATOM 899 O O . PHE A 1 110 ? -23.533 -3.877 18.795 1.00 93.62 110 PHE A O 1
ATOM 906 N N . TYR A 1 111 ? -24.377 -3.237 16.814 1.00 94.88 111 TYR A N 1
ATOM 907 C CA . TYR A 1 111 ? -25.273 -2.235 17.399 1.00 94.88 111 TYR A CA 1
ATOM 908 C C . TYR A 1 111 ? -26.353 -2.861 18.283 1.00 94.88 111 TYR A C 1
ATOM 910 O O . TYR A 1 111 ? -26.673 -2.305 19.333 1.00 94.88 111 TYR A O 1
ATOM 918 N N . ASN A 1 112 ? -26.864 -4.040 17.921 1.00 96.38 112 ASN A N 1
ATOM 919 C CA . ASN A 1 112 ? -27.806 -4.777 18.760 1.00 96.38 112 ASN A CA 1
ATOM 920 C C . ASN A 1 112 ? -27.163 -5.160 20.107 1.00 96.38 112 ASN A C 1
ATOM 922 O O . ASN A 1 112 ? -27.738 -4.911 21.165 1.00 96.38 112 ASN A O 1
ATOM 926 N N . LYS A 1 113 ? -25.942 -5.711 20.091 1.00 95.62 113 LYS A N 1
ATOM 927 C CA . LYS A 1 113 ? -25.190 -6.062 21.311 1.00 95.62 113 LYS A CA 1
ATOM 928 C C . LYS A 1 113 ? -24.853 -4.841 22.163 1.00 95.62 113 LYS A C 1
ATOM 930 O O . LYS A 1 113 ? -24.924 -4.915 23.394 1.00 95.62 113 LYS A O 1
ATOM 935 N N . LEU A 1 114 ? -24.505 -3.728 21.520 1.00 93.50 114 LEU A N 1
ATOM 936 C CA . LEU A 1 114 ? -24.225 -2.467 22.195 1.00 93.50 114 LEU A CA 1
ATOM 937 C C . LEU A 1 114 ? -25.473 -1.949 22.919 1.00 93.50 114 LEU A C 1
ATOM 939 O O . LEU A 1 114 ? -25.397 -1.672 24.114 1.00 93.50 114 LEU A O 1
ATOM 943 N N . ASN A 1 115 ? -26.620 -1.892 22.234 1.00 94.88 115 ASN A N 1
ATOM 944 C CA . ASN A 1 115 ? -27.887 -1.469 22.836 1.00 94.88 115 ASN A CA 1
ATOM 945 C C . ASN A 1 115 ? -28.275 -2.364 24.015 1.00 94.88 115 ASN A C 1
ATOM 947 O O . ASN A 1 115 ? -28.514 -1.855 25.107 1.00 94.88 115 ASN A O 1
ATOM 951 N N . ASN A 1 116 ? -28.215 -3.687 23.840 1.00 95.62 116 ASN A N 1
ATOM 952 C CA . ASN A 1 116 ? -28.501 -4.638 24.915 1.00 95.62 116 ASN A CA 1
ATOM 953 C C . ASN A 1 116 ? -27.597 -4.419 26.139 1.00 95.62 116 ASN A C 1
ATOM 955 O O . ASN A 1 116 ? -28.050 -4.534 27.275 1.00 95.62 116 ASN A O 1
ATOM 959 N N . SER A 1 117 ? -26.318 -4.092 25.930 1.00 93.44 117 SER A N 1
ATOM 960 C CA . SER A 1 117 ? -25.385 -3.806 27.028 1.00 93.44 117 SER A CA 1
ATOM 961 C C . SER A 1 117 ? -25.718 -2.486 27.726 1.00 93.44 117 SER A C 1
ATOM 963 O O . SER A 1 117 ? -25.729 -2.427 28.955 1.00 93.44 117 SER A O 1
ATOM 965 N N . ILE A 1 118 ? -26.037 -1.439 26.960 1.00 92.44 118 ILE A N 1
ATOM 966 C CA . ILE A 1 118 ? -26.441 -0.136 27.502 1.00 92.44 118 ILE A CA 1
ATOM 967 C C . ILE A 1 118 ? -27.703 -0.275 28.357 1.00 92.44 118 ILE A C 1
ATOM 969 O O . ILE A 1 118 ? -27.759 0.293 29.447 1.00 92.44 118 ILE A O 1
ATOM 973 N N . GLU A 1 119 ? -28.691 -1.034 27.886 1.00 93.50 119 GLU A N 1
ATOM 974 C CA . GLU A 1 119 ? -29.937 -1.293 28.609 1.00 93.50 119 GLU A CA 1
ATOM 975 C C . GLU A 1 119 ? -29.693 -2.136 29.862 1.00 93.50 119 GLU A C 1
ATOM 977 O O . GLU A 1 119 ? -30.062 -1.723 30.962 1.00 93.50 119 GLU A O 1
ATOM 982 N N . ARG A 1 120 ? -28.993 -3.270 29.724 1.00 93.50 120 ARG A N 1
ATOM 983 C CA . ARG A 1 120 ? -28.698 -4.196 30.828 1.00 93.50 120 ARG A CA 1
ATOM 984 C C . ARG A 1 120 ? -27.973 -3.523 31.991 1.00 93.50 120 ARG A C 1
ATOM 986 O O . ARG A 1 120 ? -28.284 -3.805 33.144 1.00 93.50 120 ARG A O 1
ATOM 993 N N . PHE A 1 121 ? -27.005 -2.658 31.697 1.00 91.69 121 PHE A N 1
ATOM 994 C CA . PHE A 1 121 ? -26.216 -1.953 32.711 1.00 91.69 121 PHE A CA 1
ATOM 995 C C . PHE A 1 121 ? -26.738 -0.539 33.010 1.00 91.69 121 PHE A C 1
ATOM 997 O O . PHE A 1 121 ? -26.119 0.191 33.783 1.00 91.69 121 PHE A O 1
ATOM 1004 N N . GLN A 1 122 ? -27.871 -0.145 32.414 1.00 91.56 122 GLN A N 1
ATOM 1005 C CA . GLN A 1 122 ? -28.492 1.174 32.572 1.00 91.56 122 GLN A CA 1
ATOM 1006 C C . GLN A 1 122 ? -27.496 2.327 32.367 1.00 91.56 122 GLN A C 1
ATOM 1008 O O . GLN A 1 122 ? -27.461 3.301 33.126 1.00 91.56 122 GLN A O 1
ATOM 1013 N N . LEU A 1 123 ? -26.665 2.199 31.330 1.00 89.88 123 LEU A N 1
ATOM 1014 C CA . LEU A 1 123 ? -25.589 3.140 31.005 1.00 89.88 123 LEU A CA 1
ATOM 1015 C C . LEU A 1 123 ? -26.087 4.371 30.242 1.00 89.88 123 LEU A C 1
ATOM 1017 O O . LEU A 1 123 ? -25.289 5.235 29.872 1.00 89.88 123 LEU A O 1
ATOM 1021 N N . GLN A 1 124 ? -27.397 4.481 30.008 1.00 91.12 124 GLN A N 1
ATOM 1022 C CA . GLN A 1 124 ? -27.982 5.655 29.371 1.00 91.12 124 GLN A CA 1
ATOM 1023 C C . GLN A 1 124 ? -27.579 6.919 30.141 1.00 91.12 124 GLN A C 1
ATOM 1025 O O . GLN A 1 124 ? -27.886 7.076 31.321 1.00 91.12 124 GLN A O 1
ATOM 1030 N N . ARG A 1 125 ? -26.860 7.817 29.455 1.00 86.50 125 ARG A N 1
ATOM 1031 C CA . ARG A 1 125 ? -26.317 9.074 30.006 1.00 86.50 125 ARG A CA 1
ATOM 1032 C C . ARG A 1 125 ? -25.325 8.898 31.174 1.00 86.50 125 ARG A C 1
ATOM 1034 O O . ARG A 1 125 ? -25.083 9.863 31.891 1.00 86.50 125 ARG A O 1
ATOM 1041 N N . LYS A 1 126 ? -24.721 7.715 31.349 1.00 89.62 126 LYS A N 1
ATOM 1042 C CA . LYS A 1 126 ? -23.721 7.420 32.399 1.00 89.62 126 LYS A CA 1
ATOM 1043 C C . LYS A 1 126 ? -22.363 7.026 31.814 1.00 89.62 126 LYS A C 1
ATOM 1045 O O . LYS A 1 126 ? -21.817 5.966 32.115 1.00 89.62 126 LYS A O 1
ATOM 1050 N N . LEU A 1 127 ? -21.821 7.888 30.958 1.00 82.25 127 LEU A N 1
ATOM 1051 C CA . LEU A 1 127 ? -20.540 7.663 30.276 1.00 82.25 127 LEU A CA 1
ATOM 1052 C C . LEU A 1 127 ? -19.371 7.495 31.260 1.00 82.25 127 LEU A C 1
ATOM 1054 O O . LEU A 1 127 ? -18.437 6.759 30.971 1.00 82.25 127 LEU A O 1
ATOM 1058 N N . GLN A 1 128 ? -19.451 8.115 32.441 1.00 89.31 128 GLN A N 1
ATOM 1059 C CA . GLN A 1 128 ? -18.437 8.029 33.495 1.00 89.31 128 GLN A CA 1
ATOM 1060 C C . GLN A 1 128 ? -18.244 6.617 34.071 1.00 89.31 128 GLN A C 1
ATOM 1062 O O . GLN A 1 128 ? -17.241 6.362 34.728 1.00 89.31 128 GLN A O 1
ATOM 1067 N N . ASN A 1 129 ? -19.185 5.704 33.823 1.00 88.69 129 ASN A N 1
ATOM 1068 C CA . ASN A 1 129 ? -19.099 4.314 34.269 1.00 88.69 129 ASN A CA 1
ATOM 1069 C C . ASN A 1 129 ? -18.437 3.399 33.221 1.00 88.69 129 ASN A C 1
ATOM 1071 O O . ASN A 1 129 ? -18.357 2.191 33.437 1.00 88.69 129 ASN A O 1
ATOM 1075 N N . ILE A 1 130 ? -18.010 3.943 32.075 1.00 89.00 130 ILE A N 1
ATOM 1076 C CA . ILE A 1 130 ? -17.373 3.190 30.994 1.00 89.00 130 ILE A CA 1
ATOM 1077 C C . ILE A 1 130 ? -15.871 3.440 31.056 1.00 89.00 130 ILE A C 1
ATOM 1079 O O . ILE A 1 130 ? -15.393 4.534 30.759 1.00 89.00 130 ILE A O 1
ATOM 1083 N N . PHE A 1 131 ? -15.125 2.403 31.420 1.00 88.69 131 PHE A N 1
ATOM 1084 C CA . PHE A 1 131 ? -13.669 2.434 31.448 1.00 88.69 131 PHE A CA 1
ATOM 1085 C C . PHE A 1 131 ? -13.124 1.756 30.196 1.00 88.69 131 PHE A C 1
ATOM 1087 O O . PHE A 1 131 ? -13.572 0.670 29.826 1.00 88.69 131 PHE A O 1
ATOM 1094 N N . ASN A 1 132 ? -12.155 2.394 29.540 1.00 86.06 132 ASN A N 1
ATOM 1095 C CA . ASN A 1 132 ? -11.384 1.723 28.507 1.00 86.06 132 ASN A CA 1
ATOM 1096 C C . ASN A 1 132 ? -10.349 0.818 29.187 1.00 86.06 132 ASN A C 1
ATOM 1098 O O . ASN A 1 132 ? -9.526 1.308 29.958 1.00 86.06 132 ASN A O 1
ATOM 1102 N N . CYS A 1 133 ? -10.401 -0.479 28.901 1.00 85.25 133 CYS A N 1
ATOM 1103 C CA . CYS A 1 133 ? -9.451 -1.471 29.412 1.00 85.25 133 CYS A CA 1
ATOM 1104 C C . CYS A 1 133 ? -8.609 -2.097 28.289 1.00 85.25 133 CYS A C 1
ATOM 1106 O O . CYS A 1 133 ? -8.012 -3.147 28.499 1.00 85.25 133 CYS A O 1
ATOM 1108 N N . ASP A 1 134 ? -8.603 -1.495 27.097 1.00 84.88 134 ASP A N 1
ATOM 1109 C CA . ASP A 1 134 ? -7.836 -2.000 25.959 1.00 84.88 134 ASP A CA 1
ATOM 1110 C C . ASP A 1 134 ? -6.343 -1.655 26.090 1.00 84.88 134 ASP A C 1
ATOM 1112 O O . ASP A 1 134 ? -5.978 -0.547 26.496 1.00 84.88 134 ASP A O 1
ATOM 1116 N N . GLU A 1 135 ? -5.476 -2.604 25.740 1.00 80.38 135 GLU A N 1
ATOM 1117 C CA . GLU A 1 135 ? -4.027 -2.407 25.740 1.00 80.38 135 GLU A CA 1
ATOM 1118 C C . GLU A 1 135 ? -3.580 -1.715 24.446 1.00 80.38 135 GLU A C 1
ATOM 1120 O O . GLU A 1 135 ? -4.055 -2.017 23.350 1.00 80.38 135 GLU A O 1
ATOM 1125 N N . ASN A 1 136 ? -2.606 -0.805 24.541 1.00 69.25 136 ASN A N 1
ATOM 1126 C CA . ASN A 1 136 ? -2.023 -0.190 23.351 1.00 69.25 136 ASN A CA 1
ATOM 1127 C C . ASN A 1 136 ? -1.175 -1.216 22.586 1.00 69.25 136 ASN A C 1
ATOM 1129 O O . ASN A 1 136 ? 0.017 -1.384 22.847 1.00 69.25 136 ASN A O 1
ATOM 1133 N N . GLY A 1 137 ? -1.778 -1.861 21.589 1.00 65.06 137 GLY A N 1
ATOM 1134 C CA . GLY A 1 137 ? -1.055 -2.674 20.621 1.00 65.06 137 GLY A CA 1
ATOM 1135 C C . GLY A 1 137 ? -0.083 -1.814 19.811 1.00 65.06 137 GLY A C 1
ATOM 1136 O O . GLY A 1 137 ? -0.494 -1.035 18.949 1.00 65.06 137 GLY A O 1
ATOM 1137 N N . GLN A 1 138 ? 1.220 -1.959 20.060 1.00 60.97 138 GLN A N 1
ATOM 1138 C CA . GLN A 1 138 ? 2.246 -1.398 19.184 1.00 60.97 138 GLN A CA 1
ATOM 1139 C C . GLN A 1 138 ? 2.302 -2.228 17.902 1.00 60.97 138 GLN A C 1
ATOM 1141 O O . GLN A 1 138 ? 2.939 -3.277 17.839 1.00 60.97 138 GLN A O 1
ATOM 1146 N N . GLN A 1 139 ? 1.595 -1.771 16.874 1.00 59.47 139 GLN A N 1
ATOM 1147 C CA . GLN A 1 139 ? 1.639 -2.404 15.567 1.00 59.47 139 GLN A CA 1
ATOM 1148 C C . GLN A 1 139 ? 2.887 -1.930 14.818 1.00 59.47 139 GLN A C 1
ATOM 1150 O O . GLN A 1 139 ? 3.112 -0.729 14.659 1.00 59.47 139 GLN A O 1
ATOM 1155 N N . THR A 1 140 ? 3.705 -2.872 14.356 1.00 54.66 140 THR A N 1
ATOM 1156 C CA . THR A 1 140 ? 4.797 -2.577 13.430 1.00 54.66 140 THR A CA 1
ATOM 1157 C C . THR A 1 140 ? 4.209 -2.099 12.102 1.00 54.66 140 THR A C 1
ATOM 1159 O O . THR A 1 140 ? 3.251 -2.676 11.585 1.00 54.66 140 THR A O 1
ATOM 1162 N N . ASP A 1 141 ? 4.741 -0.994 11.579 1.00 56.88 141 ASP A N 1
ATOM 1163 C CA . ASP A 1 141 ? 4.271 -0.385 10.336 1.00 56.88 141 ASP A CA 1
ATOM 1164 C C . ASP A 1 141 ? 4.398 -1.392 9.178 1.00 56.88 141 ASP A C 1
ATOM 1166 O O . ASP A 1 141 ? 5.489 -1.882 8.887 1.00 56.88 141 ASP A O 1
ATOM 1170 N N . TYR A 1 142 ? 3.285 -1.694 8.499 1.00 56.28 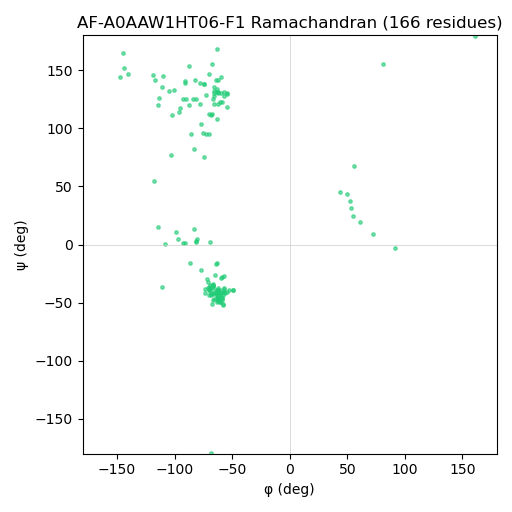142 TYR A N 1
ATOM 1171 C CA . TYR A 1 142 ? 3.273 -2.540 7.295 1.00 56.28 142 TYR A CA 1
ATOM 1172 C C . TYR A 1 142 ? 3.933 -1.867 6.083 1.00 56.28 142 TYR A C 1
ATOM 1174 O O . TYR A 1 142 ? 3.958 -2.436 4.989 1.00 56.28 142 TYR A O 1
ATOM 1182 N N . GLY A 1 143 ? 4.455 -0.656 6.264 1.00 58.88 143 GLY A N 1
ATOM 1183 C CA . GLY A 1 143 ? 5.108 0.116 5.235 1.00 58.88 143 GLY A CA 1
ATOM 1184 C C . GLY A 1 143 ? 4.104 0.835 4.341 1.00 58.88 143 GLY A C 1
ATOM 1185 O O . GLY A 1 143 ? 2.941 0.456 4.157 1.00 58.88 143 GLY A O 1
ATOM 1186 N N . ILE A 1 144 ? 4.586 1.917 3.741 1.00 62.78 144 ILE A N 1
ATOM 1187 C CA . ILE A 1 144 ? 3.802 2.770 2.856 1.00 62.78 144 ILE A CA 1
ATOM 1188 C C . ILE A 1 144 ? 3.673 2.082 1.496 1.00 62.78 144 ILE A C 1
ATOM 1190 O O . ILE A 1 144 ? 4.588 2.130 0.674 1.00 62.78 144 ILE A O 1
ATOM 1194 N N . GLN A 1 145 ? 2.508 1.495 1.211 1.00 67.31 145 GLN A N 1
ATOM 1195 C CA . GLN A 1 145 ? 2.231 0.959 -0.120 1.00 67.31 145 GLN A CA 1
ATOM 1196 C C . GLN A 1 145 ? 1.530 1.997 -0.998 1.00 67.31 145 GLN A C 1
ATOM 1198 O O . GLN A 1 145 ? 0.480 2.548 -0.653 1.00 67.31 145 GLN A O 1
ATOM 1203 N N . LYS A 1 146 ? 2.111 2.266 -2.169 1.00 72.81 146 LYS A N 1
ATOM 1204 C CA . LYS A 1 146 ? 1.507 3.137 -3.176 1.00 72.81 146 LYS A CA 1
ATOM 1205 C C . LYS A 1 146 ? 0.652 2.305 -4.128 1.00 72.81 146 LYS A C 1
ATOM 1207 O O . LYS A 1 146 ? 1.031 1.217 -4.541 1.00 72.81 146 LYS A O 1
ATOM 1212 N N . ILE A 1 147 ? -0.510 2.841 -4.477 1.00 74.75 147 ILE A N 1
ATOM 1213 C CA . ILE A 1 147 ? -1.413 2.293 -5.486 1.00 74.75 147 ILE A CA 1
ATOM 1214 C C . ILE A 1 147 ? -1.586 3.304 -6.619 1.00 74.75 147 ILE A C 1
ATOM 1216 O O . ILE A 1 147 ? -1.587 4.521 -6.392 1.00 74.75 147 ILE A O 1
ATOM 1220 N N . LEU A 1 148 ? -1.738 2.808 -7.847 1.00 77.25 148 LEU A N 1
ATOM 1221 C CA . LEU A 1 148 ? -2.073 3.634 -9.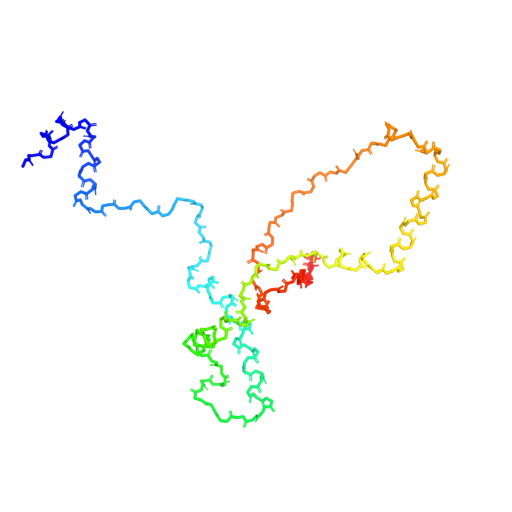004 1.00 77.25 148 LEU A CA 1
ATOM 1222 C C . LEU A 1 148 ? -3.593 3.823 -9.059 1.00 77.25 148 LEU A C 1
ATOM 1224 O O . LEU A 1 148 ? -4.344 2.853 -9.049 1.00 77.25 148 LEU A O 1
ATOM 1228 N N . CYS A 1 149 ? -4.055 5.070 -9.091 1.00 75.12 149 CYS A N 1
ATOM 1229 C CA . CYS A 1 149 ? -5.480 5.401 -9.049 1.00 75.12 149 CYS A CA 1
ATOM 1230 C C . CYS A 1 149 ? -5.794 6.630 -9.906 1.00 75.12 149 CYS A C 1
ATOM 1232 O O . CYS A 1 149 ? -4.894 7.379 -10.297 1.00 75.12 149 CYS A O 1
ATOM 1234 N N . ARG A 1 150 ? -7.082 6.851 -10.197 1.00 77.62 150 ARG A N 1
ATOM 1235 C CA . ARG A 1 150 ? -7.534 8.040 -10.928 1.00 77.62 150 ARG A CA 1
ATOM 1236 C C . ARG A 1 150 ? -7.293 9.302 -10.091 1.00 77.62 150 ARG A C 1
ATOM 1238 O O . ARG A 1 150 ? -7.576 9.343 -8.893 1.00 77.62 150 ARG A O 1
ATOM 1245 N N . LYS A 1 151 ? -6.777 10.356 -10.720 1.00 76.00 151 LYS A N 1
ATOM 1246 C CA . LYS A 1 151 ? -6.595 11.676 -10.107 1.00 76.00 151 LYS A CA 1
ATOM 1247 C C . LYS A 1 151 ? -7.959 12.167 -9.601 1.00 76.00 151 LYS A C 1
ATOM 1249 O O . LYS A 1 151 ? -8.937 12.141 -10.337 1.00 76.00 151 LYS A O 1
ATOM 1254 N N . GLY A 1 152 ? -8.017 12.565 -8.329 1.00 72.44 152 GLY A N 1
ATOM 1255 C CA . GLY A 1 152 ? -9.253 13.000 -7.664 1.00 72.44 152 GLY A CA 1
ATOM 1256 C C . GLY A 1 152 ? -10.038 11.902 -6.935 1.00 72.44 152 GLY A C 1
ATOM 1257 O O . GLY A 1 152 ? -11.011 12.224 -6.267 1.00 72.44 152 GLY A O 1
ATOM 1258 N N . SER A 1 153 ? -9.621 10.629 -6.984 1.00 71.38 153 SER A N 1
ATOM 1259 C CA . SER A 1 153 ? -10.334 9.562 -6.268 1.00 71.38 153 SER A CA 1
ATOM 1260 C C . SER A 1 153 ? -10.262 9.732 -4.738 1.00 71.38 153 SER A C 1
ATOM 1262 O O . SER A 1 153 ? -9.164 9.827 -4.167 1.00 71.38 153 SER A O 1
ATOM 1264 N N . VAL A 1 154 ? -11.421 9.709 -4.080 1.00 56.53 154 VAL A N 1
ATOM 1265 C CA . VAL A 1 154 ? -11.595 9.629 -2.617 1.00 56.53 154 VAL A CA 1
ATOM 1266 C C . VAL A 1 154 ? -11.617 8.164 -2.152 1.00 56.53 154 VAL A C 1
ATOM 1268 O O . VAL A 1 154 ? -11.935 7.282 -2.940 1.00 56.53 154 VAL A O 1
ATOM 1271 N N . ASN A 1 155 ? -11.228 7.903 -0.897 1.00 55.56 155 ASN A N 1
ATOM 1272 C CA . ASN A 1 155 ? -11.249 6.579 -0.241 1.00 55.56 155 ASN A CA 1
ATOM 1273 C C . ASN A 1 155 ? -10.483 5.471 -0.981 1.00 55.56 155 ASN A C 1
ATOM 1275 O O . ASN A 1 155 ? -11.025 4.503 -1.504 1.00 55.56 155 ASN A O 1
ATOM 1279 N N . ARG A 1 156 ? -9.159 5.628 -1.013 1.00 60.72 156 ARG A N 1
ATOM 1280 C CA . ARG A 1 156 ? -8.228 4.701 -1.662 1.00 60.72 156 ARG A CA 1
ATOM 1281 C C . ARG A 1 156 ? -7.855 3.581 -0.702 1.00 60.72 156 ARG A C 1
ATOM 1283 O O . ARG A 1 156 ? -6.970 3.772 0.133 1.00 60.72 156 ARG A O 1
ATOM 1290 N N . HIS A 1 157 ? -8.556 2.459 -0.778 1.00 58.50 157 HIS A N 1
ATOM 1291 C CA . HIS A 1 157 ? -8.334 1.325 0.117 1.00 58.50 157 HIS A CA 1
ATOM 1292 C C . HIS A 1 157 ? -7.728 0.164 -0.659 1.00 58.50 157 HIS A C 1
ATOM 1294 O O . HIS A 1 157 ? -8.173 -0.162 -1.759 1.00 58.50 157 HIS A O 1
ATOM 1300 N N . LYS A 1 158 ? -6.715 -0.465 -0.070 1.00 53.38 158 LYS A N 1
ATOM 1301 C CA . LYS A 1 158 ? -6.246 -1.779 -0.486 1.00 53.38 158 LYS A CA 1
ATOM 1302 C C . LYS A 1 158 ? -6.524 -2.723 0.672 1.00 53.38 158 LYS A C 1
ATOM 1304 O O . LYS A 1 158 ? -6.029 -2.500 1.771 1.00 53.38 158 LYS A O 1
ATOM 1309 N N . VAL A 1 159 ? -7.330 -3.755 0.442 1.00 50.88 159 VAL A N 1
ATOM 1310 C CA . VAL A 1 159 ? -7.498 -4.812 1.443 1.00 50.88 159 VAL A CA 1
ATOM 1311 C C . VAL A 1 159 ? -6.171 -5.557 1.518 1.00 50.88 159 VAL A C 1
ATOM 1313 O O . VAL A 1 159 ? -5.762 -6.204 0.553 1.00 50.88 159 VAL A O 1
ATOM 1316 N N . VAL A 1 160 ? -5.464 -5.416 2.636 1.00 48.44 160 VAL A N 1
ATOM 1317 C CA . VAL A 1 160 ? -4.232 -6.161 2.894 1.00 48.44 160 VAL A CA 1
ATOM 1318 C C . VAL A 1 160 ? -4.611 -7.387 3.718 1.00 48.44 160 VAL A C 1
ATOM 1320 O O . VAL A 1 160 ? -5.147 -7.269 4.821 1.00 48.44 160 VAL A O 1
ATOM 1323 N N . GLY A 1 161 ? -4.380 -8.577 3.163 1.00 35.66 161 GLY A N 1
ATOM 1324 C CA . GLY A 1 161 ? -4.514 -9.821 3.913 1.00 35.66 161 GLY A CA 1
ATOM 1325 C C . GLY A 1 161 ? -3.429 -9.879 4.983 1.00 35.66 161 GLY A C 1
ATOM 1326 O O . GLY A 1 161 ? -2.253 -9.982 4.644 1.00 35.66 161 GLY A O 1
ATOM 1327 N N . SER A 1 162 ? -3.797 -9.798 6.265 1.00 34.84 162 SER A N 1
ATOM 1328 C CA . SER A 1 162 ? -2.856 -10.103 7.342 1.00 34.84 162 SER A CA 1
ATOM 1329 C C . SER A 1 162 ? -2.701 -11.617 7.409 1.00 34.84 162 SER A C 1
ATOM 1331 O O . SER A 1 162 ? -3.525 -12.310 8.005 1.00 34.84 162 SER A O 1
ATOM 1333 N N . THR A 1 163 ? -1.665 -12.150 6.773 1.00 30.11 163 THR A N 1
ATOM 1334 C CA . THR A 1 163 ? -1.288 -13.547 6.986 1.00 30.11 163 THR A CA 1
ATOM 1335 C C . TH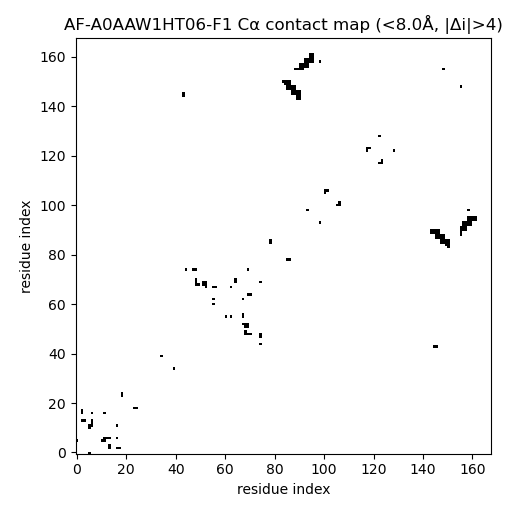R A 1 163 ? -0.438 -13.597 8.247 1.00 30.11 163 THR A C 1
ATOM 1337 O O . THR A 1 163 ? 0.786 -13.583 8.183 1.00 30.11 163 THR A O 1
ATOM 1340 N N . THR A 1 164 ? -1.070 -13.615 9.419 1.00 30.50 164 THR A N 1
ATOM 1341 C CA . THR A 1 164 ? -0.410 -14.131 10.623 1.00 30.50 164 THR A CA 1
ATOM 1342 C C . THR A 1 164 ? -0.386 -15.651 10.502 1.00 30.50 164 THR A C 1
ATOM 1344 O O . THR A 1 164 ? -1.206 -16.343 11.101 1.00 30.50 164 THR A O 1
ATOM 1347 N N . ALA A 1 165 ? 0.505 -16.173 9.658 1.00 29.97 165 ALA A N 1
ATOM 1348 C CA . ALA A 1 165 ? 0.888 -17.572 9.738 1.00 29.97 165 ALA A CA 1
ATOM 1349 C C . ALA A 1 165 ? 1.709 -17.721 11.023 1.00 29.97 165 ALA A C 1
ATO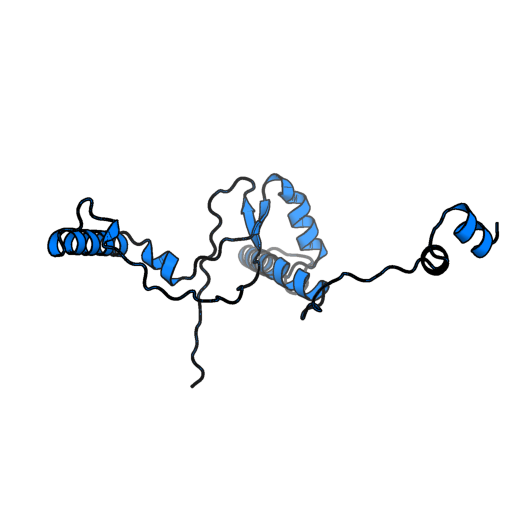M 1351 O O . ALA A 1 165 ? 2.787 -17.140 11.144 1.00 29.97 165 ALA A O 1
ATOM 1352 N N . LYS A 1 166 ? 1.167 -18.444 12.007 1.00 29.22 166 LYS A N 1
ATOM 1353 C CA . LYS A 1 166 ? 1.989 -18.958 13.102 1.00 29.22 166 LYS A CA 1
ATOM 1354 C C . LYS A 1 166 ? 2.952 -19.987 12.491 1.00 29.22 166 LYS A C 1
ATOM 1356 O O . LYS A 1 166 ? 2.476 -20.827 11.726 1.00 29.22 166 LYS A O 1
ATOM 1361 N N . PRO A 1 167 ? 4.264 -19.920 12.764 1.00 3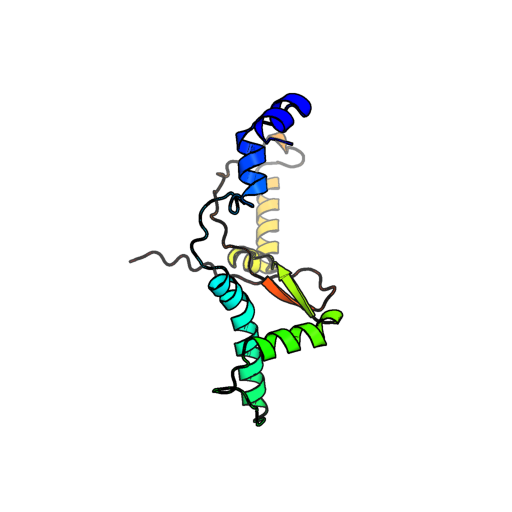4.44 167 PRO A N 1
ATOM 1362 C CA . PRO A 1 167 ? 5.146 -21.030 12.439 1.00 34.44 167 PRO A CA 1
ATOM 1363 C C . PRO A 1 167 ? 4.691 -22.254 13.247 1.00 34.44 167 PRO A C 1
ATOM 1365 O O . PRO A 1 167 ? 4.399 -22.123 14.439 1.00 34.44 167 PRO A O 1
ATOM 1368 N N . ASN A 1 168 ? 4.555 -23.389 12.556 1.00 39.16 168 ASN A N 1
ATOM 1369 C CA . ASN A 1 168 ? 4.367 -24.706 13.168 1.00 39.16 168 ASN A CA 1
ATOM 1370 C C . ASN A 1 168 ? 5.634 -25.136 13.906 1.00 39.16 168 ASN A C 1
ATOM 1372 O O . ASN A 1 168 ? 6.731 -24.801 13.400 1.00 39.16 168 ASN A O 1
#

Secondary structure (DSSP, 8-state):
--HHHHHHHHT--HHHHHHHHTT--PPPPSSPPSS-HHHHHHHHHHHHHHHHHHHHHHTT---SSGGG---HHHHHHHHHHTTTTEEEEEPB--BHHHHHHTSHHHHHHHHHHHHHHHHHTT-TT-GGG---------PPP----EEEEETT----B--B--------

InterPro domains:
  IPR007889 DNA binding HTH domain, Psq-type [PF05225] (1-22)

pLDDT: mean 74.61, std 16.91, range [29.22, 96.38]

Organism: Popillia japonica (NCBI:txid7064)

Solvent-accessible surface area (backbone atoms only — not comparable to full-atom values): 10638 Å² total; per-residue (Å²): 134,56,65,68,59,49,19,69,73,68,76,44,60,55,67,58,54,50,36,59,74,68,65,64,71,85,71,90,87,72,81,82,69,95,58,54,77,66,56,58,54,45,65,68,51,45,62,60,30,49,54,51,24,55,50,38,62,73,67,69,55,91,68,97,35,70,96,53,39,54,52,75,63,55,50,52,49,50,51,62,75,39,51,87,53,40,42,78,39,74,41,46,67,52,50,40,68,62,63,60,51,68,36,71,68,49,46,51,52,50,54,51,53,48,51,54,49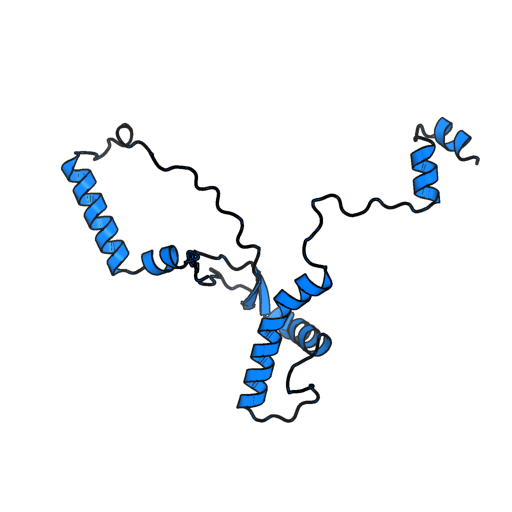,35,60,77,68,60,40,77,95,39,65,90,79,63,76,89,84,79,77,88,76,85,72,79,80,90,65,90,48,67,42,82,41,56,61,88,69,75,87,56,71,42,82,40,79,76,80,81,72,76,86,130

Radius of gyration: 27.87 Å; Cα contacts (8 Å, |Δi|>4): 100; chains: 1; bounding box: 74×62×65 Å